Protein AF-A0A964PEL4-F1 (afdb_monomer_lite)

Structure (mmCIF, N/CA/C/O backbone):
data_AF-A0A964PEL4-F1
#
_entry.id   AF-A0A964PEL4-F1
#
loop_
_atom_site.group_PDB
_atom_site.id
_atom_site.type_symbol
_atom_site.label_atom_id
_atom_site.label_alt_id
_atom_site.label_comp_id
_atom_site.label_asym_id
_atom_site.label_entity_id
_atom_site.label_seq_id
_atom_site.pdbx_PDB_ins_code
_atom_site.Cartn_x
_atom_site.Cartn_y
_atom_site.Cartn_z
_atom_site.occupancy
_atom_site.B_iso_or_equiv
_atom_site.auth_seq_id
_atom_site.auth_comp_id
_atom_site.auth_asym_id
_atom_site.auth_atom_id
_atom_site.pdbx_PDB_model_num
ATOM 1 N N . MET A 1 1 ? -31.696 17.879 28.864 1.00 49.66 1 MET A N 1
ATOM 2 C CA . MET A 1 1 ? -32.012 17.434 27.492 1.00 49.66 1 MET A CA 1
ATOM 3 C C . MET A 1 1 ? -30.694 17.386 26.746 1.00 49.66 1 MET A C 1
ATOM 5 O O . MET A 1 1 ? -30.019 18.398 26.649 1.00 49.66 1 MET A O 1
ATOM 9 N N . THR A 1 2 ? -30.256 16.170 26.455 1.00 67.44 2 THR A N 1
ATOM 10 C CA . THR A 1 2 ? -28.916 15.770 26.014 1.00 67.44 2 THR A CA 1
ATOM 11 C C . THR A 1 2 ? -28.806 15.804 24.498 1.00 67.44 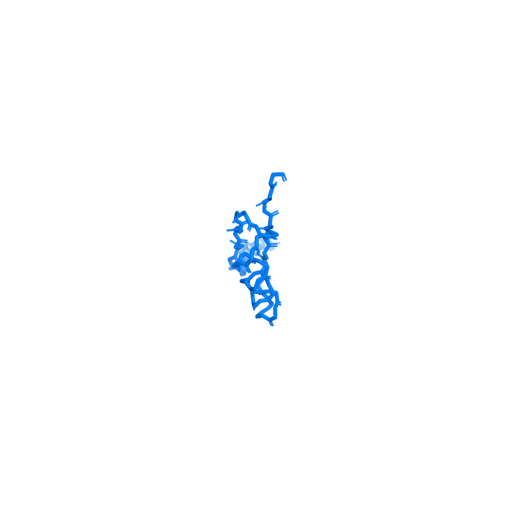2 THR A C 1
ATOM 13 O O . THR A 1 2 ? -29.657 15.183 23.881 1.00 67.44 2 THR A O 1
ATOM 16 N N . GLU A 1 3 ? -27.725 16.354 23.939 1.00 56.31 3 GLU A N 1
ATOM 17 C CA . GLU A 1 3 ? -27.078 15.797 22.738 1.00 56.31 3 GLU A CA 1
ATOM 18 C C . GLU A 1 3 ? -25.560 15.985 22.851 1.00 56.31 3 GLU A C 1
ATOM 20 O O . GLU A 1 3 ? -25.022 17.085 22.742 1.00 56.31 3 GLU A O 1
ATOM 25 N N . GLY A 1 4 ? -24.875 14.884 23.161 1.00 61.06 4 GLY A N 1
ATOM 26 C CA . GLY A 1 4 ? -23.428 14.777 23.090 1.00 61.06 4 GLY A CA 1
ATOM 27 C C . GLY A 1 4 ? -23.016 14.287 21.706 1.00 61.06 4 GLY A C 1
ATOM 28 O O . GLY A 1 4 ? -23.425 13.210 21.286 1.00 61.06 4 GLY A O 1
ATOM 29 N N . GLY A 1 5 ? -22.161 15.049 21.030 1.00 58.38 5 GLY A N 1
ATOM 30 C CA . GLY A 1 5 ? -21.421 14.606 19.852 1.00 58.38 5 GLY A CA 1
ATOM 31 C C . GLY A 1 5 ? -19.982 14.285 20.238 1.00 58.38 5 GLY A C 1
ATOM 32 O O . GLY A 1 5 ? -19.112 15.148 20.165 1.00 58.38 5 GLY A O 1
ATOM 33 N N . SER A 1 6 ? -19.710 13.053 20.672 1.00 59.59 6 SER A N 1
ATOM 34 C CA . SER A 1 6 ? -18.332 12.576 20.8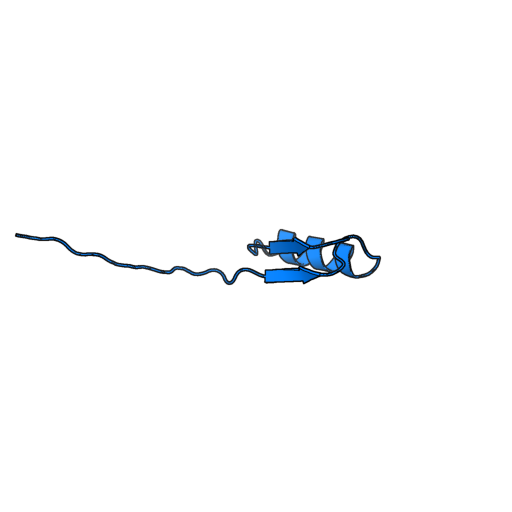27 1.00 59.59 6 SER A CA 1
ATOM 35 C C . SER A 1 6 ? -17.754 12.294 19.440 1.00 59.59 6 SER A C 1
ATOM 37 O O . SER A 1 6 ? -17.902 11.185 18.934 1.00 59.59 6 SER A O 1
ATOM 39 N N . ASN A 1 7 ? -17.085 13.267 18.814 1.00 66.25 7 ASN A N 1
ATOM 40 C CA . ASN A 1 7 ? -16.235 12.987 17.654 1.00 66.25 7 ASN A CA 1
ATOM 41 C C . ASN A 1 7 ? -14.969 12.257 18.134 1.00 66.25 7 ASN A C 1
ATOM 43 O O . ASN A 1 7 ? -13.889 12.832 18.262 1.00 66.25 7 ASN A O 1
ATOM 47 N N . LYS A 1 8 ? -15.119 10.977 18.484 1.00 59.03 8 LYS A N 1
ATOM 48 C CA . LYS A 1 8 ? -14.002 10.061 18.702 1.00 59.03 8 LYS A CA 1
ATOM 49 C C . LYS A 1 8 ? -13.433 9.724 17.326 1.00 59.03 8 LYS A C 1
ATOM 51 O O . LYS A 1 8 ? -13.716 8.667 16.773 1.00 59.03 8 LYS A O 1
ATOM 56 N N . GLY A 1 9 ? -12.618 10.622 16.780 1.00 54.81 9 GLY A N 1
ATOM 57 C CA . GLY A 1 9 ? -11.681 10.272 15.724 1.00 54.81 9 GLY A CA 1
ATOM 58 C C . GLY A 1 9 ? -10.670 9.279 16.289 1.00 54.81 9 GLY A C 1
ATOM 59 O O . GLY A 1 9 ? -9.579 9.664 16.693 1.00 54.81 9 GLY A O 1
ATOM 60 N N . THR A 1 10 ? -11.024 7.996 16.360 1.00 58.19 10 THR A N 1
ATOM 61 C CA . THR A 1 10 ? -10.051 6.914 16.541 1.00 58.19 10 THR A CA 1
ATOM 62 C C . THR A 1 10 ? -9.351 6.718 15.204 1.00 58.19 10 THR A C 1
ATOM 64 O O . THR A 1 10 ? -9.547 5.716 14.518 1.00 58.19 10 THR A O 1
ATOM 67 N N . GLY A 1 11 ? -8.624 7.742 14.766 1.00 58.19 11 GLY A N 1
ATOM 68 C CA . GLY A 1 11 ? -7.895 7.713 13.513 1.00 58.19 11 GLY A CA 1
ATOM 69 C C . GLY A 1 11 ? -6.703 6.788 13.669 1.00 58.19 11 GLY A C 1
ATOM 70 O O . GLY A 1 11 ? -5.615 7.251 13.996 1.00 58.19 11 GLY A O 1
ATOM 71 N N . LYS A 1 12 ? -6.893 5.487 13.433 1.00 67.62 12 LYS A N 1
ATOM 72 C CA . LYS A 1 12 ? -5.805 4.683 12.869 1.00 67.62 12 LYS A CA 1
ATOM 73 C C . LYS A 1 12 ? -5.363 5.435 11.612 1.00 67.62 12 LYS A C 1
ATOM 75 O O . LYS A 1 12 ? -6.191 5.693 10.739 1.00 67.62 12 LYS A O 1
ATOM 80 N N . GLY A 1 13 ? -4.130 5.936 11.607 1.00 72.25 13 GLY A N 1
ATOM 81 C CA . GLY A 1 13 ? -3.633 6.779 10.523 1.00 72.25 13 GLY A CA 1
ATOM 82 C C . GLY A 1 13 ? -3.723 6.024 9.202 1.00 72.25 13 GLY A C 1
ATOM 83 O O . GLY A 1 13 ? -3.318 4.869 9.129 1.00 72.25 13 GLY A O 1
ATOM 84 N N . LYS A 1 14 ? -4.272 6.657 8.162 1.00 84.50 14 LYS A N 1
ATOM 85 C CA . LYS A 1 14 ? -4.276 6.063 6.824 1.00 84.50 14 LYS A CA 1
ATOM 86 C C . LYS A 1 14 ? -2.885 6.185 6.209 1.00 84.50 14 LYS A C 1
ATOM 88 O O . LYS A 1 14 ? -2.322 7.281 6.192 1.00 84.50 14 LYS A O 1
ATOM 93 N N . VAL A 1 15 ? -2.350 5.087 5.685 1.00 90.75 15 VAL A N 1
ATOM 94 C CA . VAL A 1 15 ? -1.016 5.038 5.070 1.00 90.75 15 VAL A CA 1
ATOM 95 C C . VAL A 1 15 ? -1.160 4.972 3.551 1.00 90.75 15 VAL A C 1
ATOM 97 O O . VAL A 1 15 ? -1.716 4.019 3.016 1.00 90.75 15 VAL A O 1
ATOM 100 N N . LEU A 1 16 ? -0.659 5.986 2.843 1.00 92.19 16 LEU A N 1
ATOM 101 C CA . LEU A 1 16 ? -0.614 5.999 1.379 1.00 92.19 16 LEU A CA 1
ATOM 102 C C . LEU A 1 16 ? 0.717 5.420 0.894 1.00 92.19 16 LEU A C 1
ATOM 104 O O . LEU A 1 16 ? 1.779 5.960 1.207 1.00 92.19 16 LEU A O 1
ATOM 108 N N . VAL A 1 17 ? 0.657 4.363 0.090 1.00 91.44 17 VAL A N 1
ATOM 109 C CA . VAL A 1 17 ? 1.829 3.768 -0.559 1.00 91.44 17 VAL A CA 1
ATOM 110 C C . VAL A 1 17 ? 1.779 4.077 -2.048 1.00 91.44 17 VAL A C 1
ATOM 112 O O . VAL A 1 17 ? 0.824 3.703 -2.720 1.00 91.44 17 VAL A O 1
ATOM 115 N N . THR A 1 18 ? 2.815 4.735 -2.567 1.00 92.94 18 THR A N 1
ATOM 116 C CA . THR A 1 18 ? 2.991 4.951 -4.012 1.00 92.94 18 THR A CA 1
ATOM 117 C C . THR A 1 18 ? 3.952 3.904 -4.584 1.00 92.94 18 THR A C 1
ATOM 119 O O . THR A 1 18 ? 4.918 3.536 -3.914 1.00 92.94 18 THR A O 1
ATOM 122 N N . GLY A 1 19 ? 3.681 3.378 -5.784 1.00 90.69 19 GLY A N 1
ATOM 123 C CA . GLY A 1 19 ? 4.499 2.316 -6.396 1.00 90.69 19 GLY A CA 1
ATOM 124 C C . GLY A 1 19 ? 4.351 0.954 -5.704 1.00 90.69 19 GLY A C 1
ATOM 125 O O . GLY A 1 19 ? 5.317 0.195 -5.579 1.00 90.69 19 GLY A O 1
ATOM 126 N N . GLY A 1 20 ? 3.153 0.663 -5.187 1.00 89.31 20 GLY A N 1
ATOM 127 C CA . GLY A 1 20 ? 2.888 -0.505 -4.346 1.00 89.31 20 GLY A CA 1
ATOM 128 C C . GLY A 1 20 ? 2.941 -1.862 -5.052 1.00 89.31 20 GLY A C 1
ATOM 129 O O . GLY A 1 20 ? 3.102 -2.859 -4.352 1.00 89.31 20 GLY A O 1
ATOM 130 N N . ALA A 1 21 ? 2.875 -1.944 -6.387 1.00 88.19 21 ALA A N 1
ATOM 131 C CA . ALA A 1 21 ? 3.111 -3.208 -7.096 1.00 88.19 21 ALA A CA 1
ATOM 132 C C . ALA A 1 21 ? 4.591 -3.434 -7.462 1.00 88.19 21 ALA A C 1
ATOM 134 O O . ALA A 1 21 ? 4.942 -4.482 -8.005 1.00 88.19 21 ALA A O 1
ATOM 135 N N . GLY A 1 22 ? 5.486 -2.494 -7.135 1.00 91.50 22 GLY A N 1
ATOM 136 C CA . GLY A 1 22 ? 6.924 -2.662 -7.334 1.00 91.50 22 GLY A CA 1
ATOM 137 C C . GLY A 1 22 ? 7.543 -3.751 -6.445 1.00 91.50 22 GLY A C 1
ATOM 138 O O . GLY A 1 22 ? 6.938 -4.235 -5.484 1.00 91.50 22 GLY A O 1
ATOM 139 N N . TYR A 1 23 ? 8.806 -4.101 -6.719 1.00 91.56 23 TYR A N 1
ATOM 140 C CA . TYR A 1 23 ? 9.550 -5.110 -5.946 1.00 91.56 23 TYR A CA 1
ATOM 141 C C . TYR A 1 23 ? 9.563 -4.801 -4.440 1.00 91.56 23 TYR A C 1
ATOM 143 O O . TYR A 1 23 ? 9.273 -5.667 -3.622 1.00 91.56 23 TYR A O 1
ATOM 151 N N . ILE A 1 24 ? 9.827 -3.546 -4.070 1.00 91.00 24 ILE A N 1
ATOM 152 C CA . ILE A 1 24 ? 9.823 -3.110 -2.667 1.00 91.00 24 ILE A CA 1
ATOM 153 C C . ILE A 1 24 ? 8.405 -2.788 -2.185 1.00 91.00 24 ILE A C 1
ATOM 155 O O . ILE A 1 24 ? 8.032 -3.178 -1.080 1.00 91.00 24 ILE A O 1
ATOM 159 N N . GLY A 1 25 ? 7.600 -2.128 -3.024 1.00 91.62 25 GLY A N 1
ATOM 160 C CA . GLY A 1 25 ? 6.235 -1.724 -2.685 1.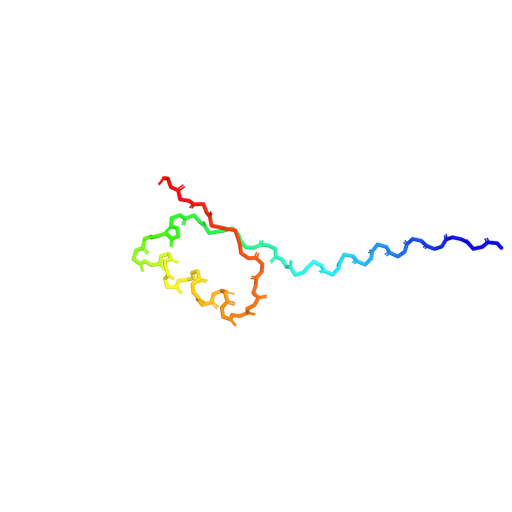00 91.62 25 GLY A CA 1
ATOM 161 C C . GLY A 1 25 ? 5.363 -2.900 -2.252 1.00 91.62 25 GLY A C 1
ATOM 162 O O . GLY A 1 25 ? 4.720 -2.828 -1.210 1.00 91.62 25 GLY A O 1
ATOM 163 N N . SER A 1 26 ? 5.437 -4.021 -2.969 1.00 92.62 26 SER A N 1
ATOM 164 C CA . SER A 1 26 ? 4.648 -5.225 -2.674 1.00 92.62 26 SER A CA 1
ATOM 165 C C . SER A 1 26 ? 4.962 -5.818 -1.297 1.00 92.62 26 SER A C 1
ATOM 167 O O . SER A 1 26 ? 4.058 -6.232 -0.568 1.00 92.62 26 SER A O 1
ATOM 169 N N . HIS A 1 27 ? 6.234 -5.802 -0.893 1.00 94.88 27 HIS A N 1
ATOM 170 C CA . HIS A 1 27 ? 6.657 -6.266 0.426 1.00 94.88 27 HIS A CA 1
ATOM 171 C C . HIS A 1 27 ? 6.193 -5.323 1.540 1.00 94.88 27 HIS A C 1
ATOM 173 O O . HIS A 1 27 ? 5.753 -5.793 2.588 1.00 94.88 27 HIS A O 1
ATOM 179 N N . VAL A 1 28 ? 6.261 -4.010 1.310 1.00 93.62 28 VAL A N 1
ATOM 180 C CA . VAL A 1 28 ? 5.827 -2.988 2.275 1.00 93.62 28 VAL A CA 1
ATOM 181 C C . VAL A 1 28 ? 4.309 -3.016 2.458 1.00 93.62 28 VAL A C 1
ATOM 183 O O . VAL A 1 28 ? 3.836 -3.058 3.590 1.00 93.62 28 VAL A O 1
ATOM 186 N N . VAL A 1 29 ? 3.542 -3.076 1.365 1.00 94.19 29 VAL A N 1
ATOM 187 C CA . VAL A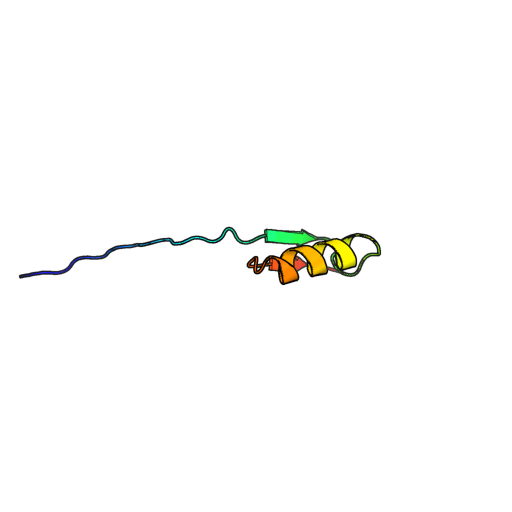 1 29 ? 2.075 -3.198 1.395 1.00 94.19 29 VAL A CA 1
ATOM 188 C C . VAL A 1 29 ? 1.654 -4.438 2.175 1.00 94.19 29 VAL A C 1
ATOM 190 O O . VAL A 1 29 ? 0.782 -4.343 3.035 1.00 94.19 29 VAL A O 1
ATOM 193 N N . ARG A 1 30 ? 2.305 -5.584 1.940 1.00 94.00 30 ARG A N 1
ATOM 194 C CA . ARG A 1 30 ? 2.022 -6.818 2.682 1.00 94.00 30 ARG A CA 1
ATOM 195 C C . ARG A 1 30 ? 2.279 -6.658 4.184 1.00 94.00 30 ARG A C 1
ATOM 197 O O . ARG A 1 30 ? 1.427 -7.040 4.976 1.00 94.00 30 ARG A O 1
ATOM 204 N N . GLN A 1 31 ? 3.411 -6.076 4.580 1.00 94.69 31 GLN A N 1
ATOM 205 C CA . GLN A 1 31 ? 3.735 -5.868 5.999 1.00 94.69 31 GLN A CA 1
ATOM 206 C C . GLN A 1 31 ? 2.758 -4.906 6.685 1.00 94.69 31 GLN A C 1
ATOM 208 O O . GLN A 1 31 ? 2.327 -5.157 7.808 1.00 94.69 31 GLN A O 1
ATOM 213 N N . LEU A 1 32 ? 2.377 -3.822 6.006 1.00 92.12 32 LEU A N 1
ATOM 214 C CA . LEU A 1 32 ? 1.402 -2.862 6.524 1.00 92.12 32 LEU A CA 1
ATOM 215 C C . LEU A 1 32 ? -0.003 -3.477 6.627 1.00 92.12 32 LEU A C 1
ATOM 217 O O . LEU A 1 32 ? -0.709 -3.237 7.606 1.00 92.12 32 LEU A O 1
ATOM 221 N N . ALA A 1 33 ? -0.385 -4.320 5.663 1.00 90.56 33 ALA A N 1
ATOM 222 C CA . ALA A 1 33 ? -1.631 -5.081 5.713 1.00 90.56 33 ALA A CA 1
ATOM 223 C C . ALA A 1 33 ? -1.647 -6.060 6.898 1.00 90.56 33 ALA A C 1
ATOM 225 O O . ALA A 1 33 ? -2.627 -6.121 7.637 1.00 90.56 33 ALA A O 1
ATOM 226 N N . GLU A 1 34 ? -0.551 -6.798 7.107 1.00 94.44 34 GLU A N 1
ATOM 227 C CA . GLU A 1 34 ? -0.376 -7.733 8.230 1.00 94.44 34 GLU A CA 1
ATOM 228 C C . GLU A 1 34 ? -0.406 -7.023 9.591 1.00 94.44 34 GLU A C 1
ATOM 230 O O . GLU A 1 34 ? -0.929 -7.569 10.561 1.00 94.44 34 GLU A O 1
ATOM 235 N N . ALA A 1 35 ? 0.085 -5.783 9.660 1.00 91.31 35 ALA A N 1
ATOM 236 C CA . ALA A 1 35 ? -0.017 -4.932 10.845 1.00 91.31 35 ALA A CA 1
ATOM 237 C C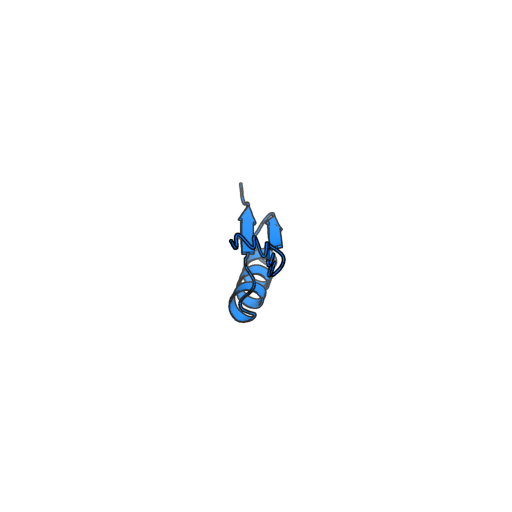 . ALA A 1 35 ? -1.447 -4.406 11.103 1.00 91.31 35 ALA A C 1
ATOM 239 O O . ALA A 1 35 ? -1.717 -3.809 12.150 1.00 91.31 35 ALA A O 1
ATOM 240 N N . GLY A 1 36 ? -2.384 -4.638 10.177 1.00 89.94 36 GLY A N 1
ATOM 241 C CA . GLY A 1 36 ? -3.763 -4.169 10.275 1.00 89.94 36 GLY A CA 1
ATOM 242 C C . GLY A 1 36 ? -3.886 -2.651 10.140 1.00 89.94 36 GLY A C 1
ATOM 243 O O . GLY A 1 36 ? -4.776 -2.057 10.765 1.00 89.94 36 GLY A O 1
ATOM 244 N N . GLU A 1 37 ? -2.976 -2.030 9.388 1.00 90.75 37 GLU A N 1
ATOM 245 C CA . GLU A 1 37 ? -3.043 -0.613 9.044 1.00 90.75 37 GLU A CA 1
ATOM 246 C C . GLU A 1 37 ? -4.058 -0.366 7.924 1.00 90.75 37 GLU A C 1
ATOM 248 O O . GLU A 1 37 ? -4.304 -1.217 7.067 1.00 90.75 37 GLU A O 1
ATOM 253 N N . ASP A 1 38 ? -4.656 0.823 7.927 1.00 91.19 38 ASP A N 1
ATOM 254 C CA . ASP A 1 38 ? -5.573 1.263 6.873 1.00 91.19 38 ASP A CA 1
ATOM 255 C C . ASP A 1 38 ? -4.751 1.849 5.716 1.00 91.19 38 ASP A C 1
ATOM 257 O O . ASP A 1 38 ? -4.402 3.032 5.693 1.00 91.19 38 ASP A O 1
ATOM 261 N N . ILE A 1 39 ? -4.355 0.975 4.795 1.00 91.88 39 ILE A N 1
ATOM 262 C CA . ILE A 1 39 ? -3.482 1.300 3.665 1.00 91.88 39 ILE A CA 1
ATOM 263 C C . ILE A 1 39 ? -4.266 1.603 2.390 1.00 91.88 39 ILE A C 1
ATOM 265 O O . ILE A 1 39 ? -5.168 0.868 1.993 1.00 91.88 39 ILE A O 1
ATOM 269 N N . VAL A 1 40 ? -3.835 2.648 1.686 1.00 92.94 40 VAL A N 1
ATOM 270 C CA . VAL A 1 40 ? -4.260 2.973 0.322 1.00 92.94 40 VAL A CA 1
ATOM 271 C C . VAL A 1 40 ? -3.048 2.838 -0.585 1.00 92.94 40 VAL A C 1
ATOM 273 O O . VAL A 1 40 ? -2.013 3.452 -0.337 1.00 92.94 40 VAL A O 1
ATOM 276 N N . VAL A 1 41 ? -3.166 2.034 -1.637 1.00 93.06 41 VAL A N 1
ATOM 277 C CA . VAL A 1 41 ? -2.090 1.841 -2.611 1.00 93.06 41 VAL A CA 1
ATOM 278 C C . VAL A 1 41 ? -2.420 2.611 -3.878 1.00 93.06 41 VAL A C 1
ATOM 280 O O . VAL A 1 41 ? -3.489 2.428 -4.456 1.00 93.06 41 VAL A O 1
ATOM 283 N N . LEU A 1 42 ? -1.492 3.462 -4.298 1.00 90.50 42 LEU A N 1
ATOM 284 C CA . LEU A 1 42 ? -1.521 4.144 -5.579 1.00 90.50 42 LEU A CA 1
ATOM 285 C C . LEU A 1 42 ? -0.383 3.603 -6.440 1.00 90.50 42 LEU A C 1
ATOM 287 O O . LEU A 1 42 ? 0.790 3.680 -6.072 1.00 90.50 42 LEU A O 1
ATOM 291 N N . ASP A 1 43 ? -0.739 3.072 -7.594 1.00 86.62 43 ASP A N 1
ATOM 292 C CA . ASP A 1 43 ? 0.204 2.695 -8.636 1.0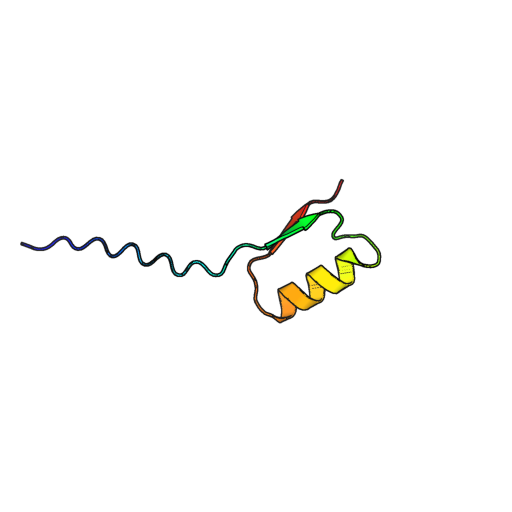0 86.62 43 ASP A CA 1
ATOM 293 C C . ASP A 1 43 ? -0.275 3.276 -9.971 1.00 86.62 43 ASP A C 1
ATOM 295 O O . ASP A 1 43 ? -1.425 3.721 -10.054 1.00 86.62 43 ASP A O 1
ATOM 299 N N . ASN A 1 44 ? 0.612 3.353 -10.963 1.00 77.56 44 ASN A N 1
ATOM 300 C CA . ASN A 1 44 ? 0.271 3.821 -12.316 1.00 77.56 44 ASN A CA 1
ATOM 301 C C . ASN A 1 44 ? -0.380 2.705 -13.142 1.00 77.56 44 ASN A C 1
ATOM 303 O O . ASN A 1 44 ? 0.115 1.560 -13.049 1.00 77.56 44 ASN A O 1
#

Sequence (44 aa):
MTEGGSNKGTGKGKVLVTGGAGYIGSHVVRQLAEAGEDIVVLDN

pLDDT: mean 82.08, std 14.5, range [49.66, 94.88]

Secondary structure (DSSP, 8-state):
-------------EEEEESTTSHHHHHHHHHHHHTT-EEEEE--

Foldseek 3Di:
DDDDDPPPCPDLDEAEQEPLVDPVNVVVVVVCVVVVGNYDYDYD

Radius of gyration: 16.02 Å; chains: 1; bounding box: 42×25×40 Å